Protein AF-A0A3P7QPZ2-F1 (afdb_monomer_lite)

Secondary structure (DSSP, 8-state):
-HHHHHHHHHHHHHHHHHHHHHHHHHHHHHHHHH-HHHHHSHHHHHHHHHHHHHHHHHHHIIIIIHHHHHHHHHHHTT-HHHHHHHHHHHHHHHHHHHHHHHHHHHHHHHHHH-HHHHHHHT-HHHHHHHHHHHHHHHHHHTGGGGSTTS-EEEETTTTEEEEPPTT--

InterPro domains:
  IPR017452 GPCR, rhodopsin-like, 7TM [PS50262] (24-169)
  IPR019430 7TM GPCR, serpentine receptor class x (Srx) [PF10328] (19-160)

Structure (mmCIF, N/CA/C/O backbone):
data_AF-A0A3P7QPZ2-F1
#
_entry.id   AF-A0A3P7QPZ2-F1
#
loop_
_atom_site.group_PDB
_atom_site.id
_atom_site.type_symbol
_atom_site.label_atom_id
_atom_site.label_alt_id
_atom_site.label_comp_id
_atom_site.label_asym_id
_atom_site.label_entity_id
_atom_site.label_seq_id
_atom_site.pdbx_PDB_ins_code
_atom_site.Cartn_x
_atom_site.Cartn_y
_atom_site.Cartn_z
_atom_site.occupancy
_atom_site.B_iso_or_equiv
_atom_site.auth_seq_id
_atom_site.auth_comp_id
_atom_site.auth_asym_id
_atom_site.auth_atom_id
_atom_site.pdbx_PDB_model_num
ATOM 1 N N . MET A 1 1 ? 7.801 3.254 -33.477 1.00 60.81 1 MET A N 1
ATOM 2 C CA . MET A 1 1 ? 7.110 4.545 -33.260 1.00 60.81 1 MET A CA 1
ATOM 3 C C . MET A 1 1 ? 5.835 4.326 -32.462 1.00 60.81 1 MET A C 1
ATOM 5 O O . MET A 1 1 ? 5.681 4.995 -31.457 1.00 60.81 1 MET A O 1
ATOM 9 N N . GLU A 1 2 ? 5.002 3.344 -32.827 1.00 81.06 2 GLU A N 1
ATOM 10 C CA . GLU A 1 2 ? 3.793 2.984 -32.062 1.00 81.06 2 GLU A CA 1
ATOM 11 C C . GLU A 1 2 ? 4.085 2.553 -30.615 1.00 81.06 2 GLU A C 1
ATOM 13 O O . GLU A 1 2 ? 3.459 3.087 -29.707 1.00 81.06 2 GLU A O 1
ATOM 18 N N . GLN A 1 3 ? 5.086 1.689 -30.386 1.00 79.75 3 GLN A N 1
ATOM 19 C CA . GLN A 1 3 ? 5.439 1.220 -29.034 1.00 79.75 3 GLN A CA 1
ATOM 20 C C . GLN A 1 3 ? 5.761 2.374 -28.071 1.00 79.75 3 GLN A C 1
ATOM 22 O O . GLN A 1 3 ? 5.111 2.520 -27.049 1.00 79.75 3 GLN A O 1
ATOM 27 N N . HIS A 1 4 ? 6.657 3.280 -28.470 1.00 82.50 4 HIS A N 1
ATOM 28 C CA . HIS A 1 4 ? 7.036 4.440 -27.657 1.00 82.50 4 HIS A CA 1
ATOM 29 C C . HIS A 1 4 ? 5.849 5.364 -27.325 1.00 82.50 4 HIS A C 1
ATOM 31 O O . HIS A 1 4 ? 5.794 5.971 -26.257 1.00 82.50 4 HIS A O 1
ATOM 37 N N . THR A 1 5 ? 4.880 5.501 -28.235 1.00 86.19 5 THR A N 1
ATOM 38 C CA . THR A 1 5 ? 3.647 6.248 -27.951 1.00 86.19 5 THR A CA 1
ATOM 39 C C . THR A 1 5 ? 2.786 5.523 -26.916 1.00 86.19 5 THR A C 1
ATOM 41 O O . THR A 1 5 ? 2.247 6.176 -26.023 1.00 86.19 5 THR A O 1
ATOM 44 N N . MET A 1 6 ? 2.687 4.195 -26.995 1.00 87.56 6 MET A N 1
ATOM 45 C CA . MET A 1 6 ? 1.978 3.378 -26.007 1.00 87.56 6 MET A CA 1
ATOM 46 C C . MET A 1 6 ? 2.655 3.428 -24.634 1.00 87.56 6 MET A C 1
ATOM 48 O O . MET A 1 6 ? 1.960 3.650 -23.645 1.00 87.56 6 MET A O 1
ATOM 52 N N . ASP A 1 7 ? 3.987 3.350 -24.572 1.00 87.50 7 ASP A N 1
ATOM 53 C CA . ASP A 1 7 ? 4.755 3.432 -23.322 1.00 87.50 7 ASP A CA 1
ATOM 54 C C . ASP A 1 7 ? 4.484 4.758 -22.601 1.00 87.50 7 ASP A C 1
ATOM 56 O O . ASP A 1 7 ? 4.226 4.774 -21.400 1.00 87.50 7 ASP A O 1
ATOM 60 N N . ILE A 1 8 ? 4.445 5.877 -23.338 1.00 88.75 8 ILE A N 1
ATOM 61 C CA . ILE A 1 8 ? 4.113 7.200 -22.784 1.00 88.75 8 ILE A CA 1
ATOM 62 C C . ILE A 1 8 ? 2.676 7.245 -22.256 1.00 88.75 8 ILE A C 1
ATOM 64 O O . ILE A 1 8 ? 2.433 7.820 -21.195 1.00 88.75 8 ILE A O 1
ATOM 68 N N . ILE A 1 9 ? 1.714 6.668 -22.981 1.00 90.75 9 ILE A N 1
ATOM 69 C CA . ILE A 1 9 ? 0.308 6.649 -22.555 1.00 90.75 9 ILE A CA 1
ATOM 70 C C . ILE A 1 9 ? 0.153 5.808 -21.281 1.00 90.75 9 ILE A C 1
ATOM 72 O O . ILE A 1 9 ? -0.461 6.262 -20.312 1.00 90.75 9 ILE A O 1
ATOM 76 N N . VAL A 1 10 ? 0.729 4.606 -21.249 1.00 89.62 10 VAL A N 1
ATOM 77 C CA . VAL A 1 10 ? 0.657 3.704 -20.091 1.00 89.62 10 VAL A CA 1
ATOM 78 C C . VAL A 1 10 ? 1.380 4.318 -18.895 1.00 89.62 10 VAL A C 1
ATOM 80 O O . VAL A 1 10 ? 0.778 4.487 -17.836 1.00 89.62 10 VAL A O 1
ATOM 83 N N . ALA A 1 11 ? 2.626 4.758 -19.067 1.00 89.69 11 ALA A N 1
ATOM 84 C CA . ALA A 1 11 ? 3.388 5.393 -17.998 1.00 89.69 11 ALA A CA 1
ATOM 85 C C . ALA A 1 11 ? 2.700 6.668 -17.490 1.00 89.69 11 ALA A C 1
ATOM 87 O O . ALA A 1 11 ? 2.598 6.867 -16.284 1.00 89.69 11 ALA A O 1
ATOM 88 N N . GLY A 1 12 ? 2.170 7.512 -18.380 1.00 91.75 12 GLY A N 1
ATOM 89 C CA . GLY A 1 12 ? 1.470 8.741 -18.005 1.00 91.75 12 GLY A CA 1
ATOM 90 C C . GLY A 1 12 ? 0.180 8.482 -17.223 1.00 91.75 12 GLY A C 1
ATOM 91 O O . GLY A 1 12 ? -0.075 9.141 -16.212 1.00 91.75 12 GLY A O 1
ATOM 92 N N . THR A 1 13 ? -0.619 7.499 -17.647 1.00 92.81 13 THR A N 1
ATOM 93 C CA . THR A 1 13 ? -1.849 7.116 -16.932 1.00 92.81 13 THR A CA 1
ATOM 94 C C . THR A 1 13 ? -1.539 6.517 -15.562 1.00 92.81 13 THR A C 1
ATOM 96 O O . THR A 1 13 ? -2.143 6.926 -14.568 1.00 92.81 13 THR A O 1
ATOM 99 N N . TRP A 1 14 ? -0.564 5.612 -15.475 1.00 92.38 14 TRP A N 1
ATOM 100 C CA . TRP A 1 14 ? -0.163 4.993 -14.211 1.00 92.38 14 TRP A CA 1
ATOM 101 C C . TRP A 1 14 ? 0.459 6.017 -13.265 1.00 92.38 14 TRP A C 1
ATOM 103 O O . TRP A 1 14 ? 0.099 6.060 -12.093 1.00 92.38 14 TRP A O 1
ATOM 113 N N . PHE A 1 15 ? 1.307 6.913 -13.770 1.00 93.31 15 PHE A N 1
ATOM 114 C CA . PHE A 1 15 ? 1.889 8.005 -12.994 1.00 93.31 15 PHE A CA 1
ATOM 115 C C . PHE A 1 15 ? 0.816 8.908 -12.371 1.00 93.31 15 PHE A C 1
ATOM 117 O O . PHE A 1 15 ? 0.883 9.210 -11.179 1.00 93.31 15 PHE A O 1
ATOM 124 N N . ALA A 1 16 ? -0.209 9.290 -13.140 1.00 94.94 16 ALA A N 1
ATOM 125 C CA . ALA A 1 16 ? -1.310 10.107 -12.634 1.00 94.94 16 ALA A CA 1
ATOM 126 C C . ALA A 1 16 ? -2.092 9.401 -11.511 1.00 94.94 16 ALA A C 1
ATOM 128 O O . ALA A 1 16 ? -2.361 10.007 -10.471 1.00 94.94 16 ALA A O 1
ATOM 129 N N . ILE A 1 17 ? -2.417 8.116 -11.695 1.00 95.00 17 ILE A N 1
ATOM 130 C CA . ILE A 1 17 ? -3.131 7.308 -10.694 1.00 95.00 17 ILE A CA 1
ATOM 131 C C . ILE A 1 17 ? -2.284 7.143 -9.427 1.00 95.00 17 ILE A C 1
ATOM 133 O O . ILE A 1 17 ? -2.793 7.310 -8.320 1.00 95.00 17 ILE A O 1
ATOM 137 N N . LEU A 1 18 ? -0.991 6.854 -9.576 1.00 94.50 18 LEU A N 1
ATOM 138 C CA . LEU A 1 18 ? -0.083 6.629 -8.456 1.00 94.50 18 LEU A CA 1
ATOM 139 C C . LEU A 1 18 ? 0.160 7.905 -7.643 1.00 94.50 18 LEU A C 1
ATOM 141 O O . LEU A 1 18 ? 0.119 7.854 -6.416 1.00 94.50 18 LEU A O 1
ATOM 145 N N . ILE A 1 19 ? 0.341 9.063 -8.287 1.00 95.25 19 ILE A N 1
ATOM 146 C CA . ILE A 1 19 ? 0.443 10.349 -7.576 1.00 95.25 19 ILE A CA 1
ATOM 147 C C . ILE A 1 19 ? -0.831 10.637 -6.794 1.00 95.25 19 ILE A C 1
ATOM 149 O O . ILE A 1 19 ? -0.764 11.016 -5.623 1.00 95.25 19 ILE A O 1
ATOM 153 N N . TYR A 1 20 ? -1.990 10.451 -7.428 1.00 95.88 20 TYR A N 1
ATOM 154 C CA . TYR A 1 20 ? -3.265 10.622 -6.749 1.00 95.88 20 TYR A CA 1
ATOM 155 C C . TYR A 1 20 ? -3.363 9.703 -5.526 1.00 95.88 20 TYR A C 1
ATOM 157 O O . TYR A 1 20 ? -3.700 10.174 -4.439 1.00 95.88 20 TYR A O 1
ATOM 165 N N . ALA A 1 21 ? -3.002 8.425 -5.676 1.00 95.12 21 ALA A N 1
ATOM 166 C CA . ALA A 1 21 ? -3.010 7.452 -4.591 1.00 95.12 21 ALA A CA 1
ATOM 167 C C . ALA A 1 21 ? -2.082 7.867 -3.440 1.00 95.12 21 ALA A C 1
ATOM 169 O O . ALA A 1 21 ? -2.500 7.821 -2.283 1.00 95.12 21 AL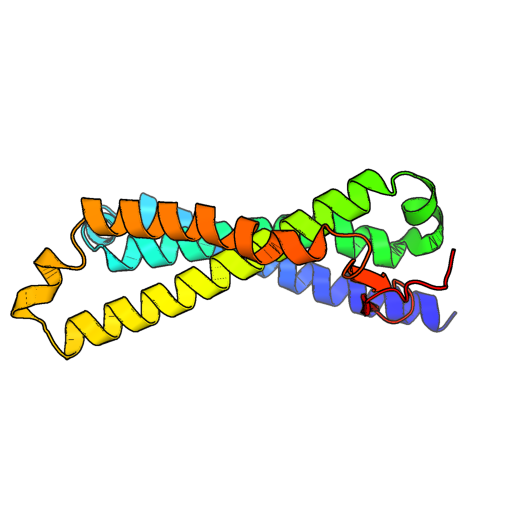A A O 1
ATOM 170 N N . VAL A 1 22 ? -0.860 8.325 -3.727 1.00 96.00 22 VAL A N 1
ATOM 171 C CA . VAL A 1 22 ? 0.082 8.801 -2.701 1.00 96.00 22 VAL A CA 1
ATOM 172 C C . VAL A 1 22 ? -0.490 10.004 -1.956 1.00 96.00 22 VAL A C 1
ATOM 174 O O . VAL A 1 22 ? -0.566 9.988 -0.729 1.00 96.00 22 VAL A O 1
ATOM 177 N N . ILE A 1 23 ? -0.940 11.034 -2.678 1.00 96.62 23 ILE A N 1
ATOM 178 C CA . ILE A 1 23 ? -1.460 12.262 -2.065 1.00 96.62 23 ILE A CA 1
ATOM 179 C C . ILE A 1 23 ? -2.698 11.954 -1.218 1.00 96.62 23 ILE A C 1
ATOM 181 O O . ILE A 1 23 ? -2.762 12.357 -0.057 1.00 96.62 23 ILE A O 1
ATOM 185 N N . ALA A 1 24 ? -3.667 11.217 -1.766 1.00 96.38 24 ALA A N 1
ATOM 186 C CA . ALA A 1 24 ? -4.912 10.896 -1.078 1.00 96.38 24 ALA A CA 1
ATOM 187 C C . ALA A 1 24 ? -4.668 10.083 0.202 1.00 96.38 24 ALA A C 1
ATOM 189 O O . ALA A 1 24 ? -5.230 10.402 1.251 1.00 96.38 24 ALA A O 1
ATOM 190 N N . ASN A 1 25 ? -3.797 9.072 0.145 1.00 96.44 25 ASN A N 1
ATOM 191 C CA . ASN A 1 25 ? -3.513 8.227 1.301 1.00 96.44 25 ASN A CA 1
ATOM 192 C C . ASN A 1 25 ? -2.650 8.933 2.361 1.00 96.44 25 ASN A C 1
ATOM 194 O O . ASN A 1 25 ? -2.873 8.724 3.553 1.00 96.44 25 ASN A O 1
ATOM 198 N N . ILE A 1 26 ? -1.730 9.823 1.971 1.00 95.38 26 ILE A N 1
ATOM 199 C CA . ILE A 1 26 ? -1.003 10.677 2.927 1.00 95.38 26 ILE A CA 1
ATOM 200 C C . ILE A 1 26 ? -1.970 11.635 3.628 1.00 95.38 26 ILE A C 1
ATOM 202 O O . ILE A 1 26 ? -1.927 11.757 4.852 1.00 95.38 26 ILE A O 1
ATOM 206 N N . LEU A 1 27 ? -2.867 12.290 2.885 1.00 95.56 27 LEU A N 1
ATOM 207 C CA . LEU A 1 27 ? -3.880 13.175 3.468 1.00 95.56 27 LEU A CA 1
ATOM 208 C C . LEU A 1 27 ? -4.795 12.422 4.438 1.00 95.56 27 LEU A C 1
ATOM 210 O O . LEU A 1 27 ? -5.101 12.940 5.511 1.00 95.56 27 LEU A O 1
ATOM 214 N N . LEU A 1 28 ? -5.188 11.191 4.100 1.00 94.56 28 LEU A N 1
ATOM 215 C CA . LEU A 1 28 ? -5.983 10.331 4.976 1.00 94.56 28 LEU A CA 1
ATOM 216 C C . LEU A 1 28 ? -5.224 9.966 6.260 1.00 94.56 28 LEU A C 1
ATOM 218 O O . LEU A 1 28 ? -5.783 10.069 7.353 1.00 94.56 28 LEU A O 1
ATOM 222 N N . ALA A 1 29 ? -3.946 9.601 6.149 1.00 92.69 29 ALA A N 1
ATOM 223 C CA . ALA A 1 29 ? -3.103 9.321 7.307 1.00 92.69 29 ALA A CA 1
ATOM 224 C C . ALA A 1 29 ? -2.952 10.558 8.212 1.00 92.69 29 ALA A C 1
ATOM 226 O O . ALA A 1 29 ? -3.112 10.454 9.430 1.00 92.69 29 ALA A O 1
ATOM 227 N N . ILE A 1 30 ? -2.722 11.740 7.626 1.00 93.19 30 ILE A N 1
ATOM 228 C CA . ILE A 1 30 ? -2.656 13.014 8.358 1.00 93.19 30 ILE A CA 1
ATOM 229 C C . ILE A 1 30 ? -3.980 13.282 9.074 1.00 93.19 30 ILE A C 1
ATOM 231 O O . ILE A 1 30 ? -3.973 13.547 10.272 1.00 93.19 30 ILE A O 1
ATOM 235 N N . LEU A 1 31 ? -5.117 13.150 8.385 1.00 93.19 31 LEU A N 1
ATOM 236 C CA . LEU A 1 31 ? -6.446 13.373 8.958 1.00 93.19 31 LEU A CA 1
ATOM 237 C C . LEU A 1 31 ? -6.685 12.519 10.214 1.00 93.19 31 LEU A C 1
ATOM 239 O O . LEU A 1 31 ? -7.149 13.036 11.234 1.00 93.19 31 LEU A O 1
ATOM 243 N N . ILE A 1 32 ? -6.331 11.233 10.154 1.00 92.56 32 ILE A N 1
ATOM 244 C CA . ILE A 1 32 ? -6.489 10.287 11.269 1.00 92.56 32 ILE A CA 1
ATOM 245 C C . ILE A 1 32 ? -5.574 10.659 12.443 1.00 92.56 32 ILE A C 1
ATOM 247 O O . ILE A 1 32 ? -5.975 10.565 13.602 1.00 92.56 32 ILE A O 1
ATOM 251 N N . VAL A 1 33 ? -4.345 11.101 12.176 1.00 89.62 33 VAL A N 1
ATOM 252 C CA . VAL A 1 33 ? -3.399 11.497 13.232 1.00 89.62 33 VAL A CA 1
ATOM 253 C C . VAL A 1 33 ? -3.767 12.852 13.849 1.00 89.62 33 VAL A C 1
ATOM 255 O O . VAL A 1 33 ? -3.561 13.053 15.050 1.00 89.62 33 VAL A O 1
ATOM 258 N N . SER A 1 34 ? -4.332 13.769 13.063 1.00 91.25 34 SER A N 1
ATOM 259 C CA . SER A 1 34 ? -4.692 15.119 13.500 1.00 91.25 34 SER A CA 1
ATOM 260 C C . SER A 1 34 ? -5.955 15.166 14.363 1.00 91.25 34 SER A C 1
ATOM 262 O O . SER A 1 34 ? -6.019 15.982 15.282 1.00 91.25 34 SER A O 1
ATOM 264 N N . SER A 1 35 ? -6.953 14.310 14.119 1.00 92.06 35 SER A N 1
ATOM 265 C CA . SER A 1 35 ? -8.214 14.339 14.874 1.00 92.06 35 SER A CA 1
ATOM 266 C C . SER A 1 35 ? -8.188 13.415 16.093 1.00 92.06 35 SER A C 1
ATOM 268 O O . SER A 1 35 ? -8.161 12.188 15.976 1.00 92.06 35 SER A O 1
ATOM 270 N N . THR A 1 36 ? -8.270 13.992 17.294 1.00 86.50 36 THR A N 1
ATOM 271 C CA . THR A 1 36 ? -8.313 13.237 18.557 1.00 86.50 36 THR A CA 1
ATOM 272 C C . THR A 1 36 ? -9.486 12.265 18.620 1.00 86.50 36 THR A C 1
ATOM 274 O O . THR A 1 36 ? -9.295 11.147 19.095 1.00 86.50 36 THR A O 1
ATOM 277 N N . GLU A 1 37 ? -10.652 12.652 18.098 1.00 86.44 37 GLU A N 1
ATOM 278 C CA . GLU A 1 37 ? -11.856 11.818 18.043 1.00 86.44 37 GLU A CA 1
ATOM 279 C C . GLU A 1 37 ? -11.626 10.568 17.194 1.00 86.44 37 GLU A C 1
ATOM 281 O O . GLU A 1 37 ? -11.882 9.452 17.650 1.00 86.44 37 GLU A O 1
ATOM 286 N N . THR A 1 38 ? -11.041 10.721 16.002 1.00 85.56 38 THR A N 1
ATOM 287 C CA . THR A 1 38 ? -10.768 9.577 15.116 1.00 85.56 38 THR A CA 1
ATOM 288 C C . THR A 1 38 ? -9.779 8.590 15.734 1.00 85.56 38 THR A C 1
ATOM 290 O O . THR A 1 38 ? -10.001 7.382 15.671 1.00 85.56 38 THR A O 1
ATOM 293 N N . ARG A 1 39 ? -8.758 9.071 16.455 1.00 84.44 39 ARG A N 1
ATOM 294 C CA . ARG A 1 39 ? -7.778 8.212 17.147 1.00 84.44 39 ARG A CA 1
ATOM 295 C C . ARG A 1 39 ? -8.366 7.400 18.297 1.00 84.44 39 ARG A C 1
ATOM 297 O O . ARG A 1 39 ? -7.720 6.461 18.768 1.00 84.44 39 ARG A O 1
ATOM 304 N N . THR A 1 40 ? -9.540 7.761 18.815 1.00 83.06 40 THR A N 1
ATOM 305 C CA . THR A 1 40 ? -10.169 6.974 19.887 1.00 83.06 40 THR A CA 1
ATOM 306 C C . THR A 1 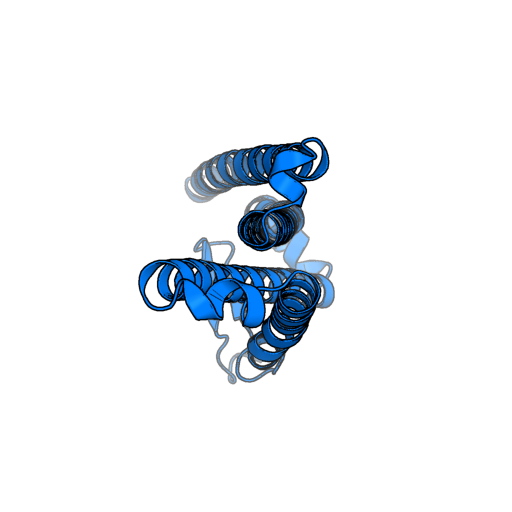40 ? -10.758 5.663 19.378 1.00 83.06 40 THR A C 1
ATOM 308 O O . THR A 1 40 ? -10.799 4.691 20.134 1.00 83.06 40 THR A O 1
ATOM 311 N N . LEU A 1 41 ? -11.143 5.612 18.102 1.00 86.62 41 LEU A N 1
ATOM 312 C CA . LEU A 1 41 ? -11.809 4.476 17.480 1.00 86.62 41 LEU A CA 1
ATOM 313 C C . LEU A 1 41 ? -10.787 3.563 16.794 1.00 86.62 41 LEU A C 1
ATOM 315 O O . LEU A 1 41 ? -10.047 3.973 15.901 1.00 86.62 41 LEU A O 1
ATOM 319 N N . THR A 1 42 ? -10.781 2.290 17.181 1.00 86.75 42 THR A N 1
ATOM 320 C CA . THR A 1 42 ? -9.863 1.263 16.660 1.00 86.75 42 THR A CA 1
ATOM 321 C C . THR A 1 42 ? -10.002 1.033 15.158 1.00 86.75 42 THR A C 1
ATOM 323 O O . THR A 1 42 ? -9.007 0.792 14.481 1.00 86.75 42 THR A O 1
ATOM 326 N N . SER A 1 43 ? -11.200 1.221 14.602 1.00 90.88 43 SER A N 1
ATOM 327 C CA . SER A 1 43 ? -11.440 1.109 13.162 1.00 90.88 43 SER A CA 1
ATOM 328 C C . SER A 1 43 ? -10.604 2.086 12.329 1.00 90.88 43 SER A C 1
ATOM 330 O O . SER A 1 43 ? -10.142 1.715 11.255 1.00 90.88 43 SER A O 1
ATOM 332 N N . TYR A 1 44 ? -10.377 3.316 12.811 1.00 92.25 44 TYR A N 1
ATOM 333 C CA . TYR A 1 44 ? -9.580 4.303 12.070 1.00 92.25 44 TYR A CA 1
ATOM 334 C C . TYR A 1 44 ? -8.085 3.992 12.109 1.00 92.25 44 TYR A C 1
ATOM 336 O O . TYR A 1 44 ? -7.383 4.330 11.164 1.00 92.25 44 TYR A O 1
ATOM 344 N N . TRP A 1 45 ? -7.596 3.284 13.131 1.00 92.06 45 TRP A N 1
ATOM 345 C CA . TRP A 1 45 ? -6.217 2.789 13.135 1.00 92.06 45 TRP A CA 1
ATOM 346 C C . TRP A 1 45 ? -5.981 1.759 12.030 1.00 92.06 45 TRP A C 1
ATOM 348 O O . TRP A 1 45 ? -4.932 1.786 11.392 1.00 92.06 45 TRP A O 1
ATOM 358 N N . ILE A 1 46 ? -6.969 0.900 11.754 1.00 94.25 46 ILE A N 1
ATOM 359 C CA . ILE A 1 46 ? -6.894 -0.061 10.645 1.00 94.25 46 ILE A CA 1
ATOM 360 C C . ILE A 1 46 ? -6.890 0.679 9.302 1.00 94.25 46 ILE A C 1
ATOM 362 O O . ILE A 1 46 ? -6.048 0.397 8.455 1.00 94.25 46 ILE A O 1
ATOM 366 N N . VAL A 1 47 ? -7.768 1.675 9.135 1.00 94.81 47 VAL A N 1
ATOM 367 C CA . VAL A 1 47 ? -7.816 2.512 7.920 1.00 94.81 47 VAL A CA 1
ATOM 368 C C . VAL A 1 47 ? -6.509 3.283 7.712 1.00 94.81 47 VAL A C 1
ATOM 370 O O . VAL A 1 47 ? -6.000 3.322 6.598 1.00 94.81 47 VAL A O 1
ATOM 373 N N . GLY A 1 48 ? -5.932 3.859 8.769 1.00 93.88 48 GLY A N 1
ATOM 374 C CA . GLY A 1 48 ? -4.661 4.582 8.681 1.00 93.88 48 GLY A CA 1
ATOM 375 C C . GLY A 1 48 ? -3.484 3.667 8.338 1.00 93.88 48 GLY A C 1
ATOM 376 O O . GLY A 1 48 ? -2.572 4.055 7.610 1.00 93.88 48 GLY A O 1
ATOM 377 N N . SER A 1 49 ? -3.516 2.426 8.823 1.00 94.44 49 SER A N 1
ATOM 378 C CA . SER A 1 49 ? -2.515 1.425 8.463 1.00 94.44 49 SER A CA 1
ATOM 379 C C . SER A 1 49 ? -2.647 0.961 7.014 1.00 94.44 49 SER A C 1
ATOM 381 O O . SER A 1 49 ? -1.645 0.852 6.314 1.00 94.44 49 SER A O 1
ATOM 383 N N . PHE A 1 50 ? -3.883 0.767 6.547 1.00 95.44 50 PHE A N 1
ATOM 384 C CA . PHE A 1 50 ? -4.188 0.489 5.146 1.00 95.44 50 PHE A CA 1
ATOM 385 C C . PHE A 1 50 ? -3.701 1.616 4.228 1.00 95.44 50 PHE A C 1
ATOM 387 O O . PHE A 1 50 ? -3.019 1.356 3.245 1.00 95.44 50 PHE A O 1
ATOM 394 N N . SER A 1 51 ? -3.958 2.880 4.577 1.00 95.81 51 SER A N 1
ATOM 395 C CA . SER A 1 51 ? -3.472 4.002 3.768 1.00 95.81 51 SER A CA 1
ATOM 396 C C . SER A 1 51 ? -1.945 4.054 3.709 1.00 95.81 51 SER A C 1
ATOM 398 O O . SER A 1 51 ? -1.380 4.384 2.672 1.00 95.81 51 SER A O 1
ATOM 400 N N . LEU A 1 52 ? -1.253 3.692 4.795 1.00 94.12 52 LEU A N 1
ATOM 401 C CA . LEU A 1 52 ? 0.209 3.648 4.806 1.00 94.12 52 LEU A CA 1
ATOM 402 C C . LEU A 1 52 ? 0.764 2.528 3.908 1.00 94.12 52 LEU A C 1
ATOM 404 O O . LEU A 1 52 ? 1.753 2.758 3.210 1.00 94.12 52 LEU A O 1
ATOM 408 N N . SER A 1 53 ? 0.132 1.347 3.883 1.00 94.75 53 SER A N 1
ATOM 409 C CA . SER A 1 53 ? 0.543 0.261 2.983 1.00 94.75 53 SER A CA 1
ATOM 410 C C . SER A 1 53 ? 0.297 0.604 1.511 1.00 94.75 53 SER A C 1
ATOM 412 O O . SER A 1 53 ? 1.161 0.330 0.679 1.00 94.75 53 SER A O 1
ATOM 414 N N . GLU A 1 54 ? -0.799 1.303 1.198 1.00 95.25 54 GLU A N 1
ATOM 415 C CA . GLU A 1 54 ? -1.067 1.825 -0.150 1.00 95.25 54 GLU A CA 1
ATOM 416 C C . GLU A 1 54 ? -0.034 2.873 -0.591 1.00 95.25 54 GLU A C 1
ATOM 418 O O . GLU A 1 54 ? 0.413 2.845 -1.736 1.00 95.25 54 GLU A O 1
ATOM 423 N N . VAL A 1 55 ? 0.407 3.768 0.306 1.00 95.50 55 VAL A N 1
ATOM 424 C CA . VAL A 1 55 ? 1.509 4.706 0.008 1.00 95.50 55 VAL A CA 1
ATOM 425 C C . VAL A 1 55 ? 2.795 3.940 -0.285 1.00 95.50 55 VAL A C 1
ATOM 427 O O . VAL A 1 55 ? 3.466 4.251 -1.264 1.00 95.50 55 VAL A O 1
ATOM 430 N N . GLY A 1 56 ? 3.132 2.935 0.528 1.00 92.81 56 GLY A N 1
ATOM 431 C CA . GLY A 1 56 ? 4.314 2.097 0.311 1.00 92.81 56 GLY A CA 1
ATOM 432 C C . GLY A 1 56 ? 4.302 1.432 -1.067 1.00 92.81 56 GLY A C 1
ATOM 433 O O . GLY A 1 56 ? 5.265 1.563 -1.820 1.00 92.81 56 GLY A O 1
ATOM 434 N N . MET A 1 57 ? 3.181 0.807 -1.429 1.00 93.19 57 MET A N 1
ATOM 435 C CA . MET A 1 57 ? 2.974 0.183 -2.739 1.00 93.19 57 MET A CA 1
ATOM 436 C C . MET A 1 57 ? 3.042 1.195 -3.894 1.00 93.19 57 MET A C 1
ATOM 438 O O . MET A 1 57 ? 3.664 0.933 -4.923 1.00 93.19 57 MET A O 1
ATOM 442 N N . ALA A 1 58 ? 2.414 2.362 -3.745 1.00 93.69 58 ALA A N 1
ATOM 443 C CA . ALA A 1 58 ? 2.412 3.374 -4.795 1.00 93.69 58 ALA A CA 1
ATOM 444 C C . ALA A 1 58 ? 3.802 3.997 -4.996 1.00 93.69 58 ALA A C 1
ATOM 446 O O . ALA A 1 58 ? 4.198 4.267 -6.128 1.00 93.69 58 ALA A O 1
ATOM 447 N N . MET A 1 59 ? 4.571 4.176 -3.918 1.00 92.06 59 MET A N 1
ATOM 448 C CA . MET A 1 59 ? 5.946 4.674 -3.982 1.00 92.06 59 MET A CA 1
ATOM 449 C C . MET A 1 59 ? 6.888 3.676 -4.658 1.00 92.06 59 MET A C 1
ATOM 451 O O . MET A 1 59 ? 7.671 4.088 -5.513 1.00 92.06 59 MET A O 1
ATOM 455 N N . THR A 1 60 ? 6.801 2.378 -4.342 1.00 89.50 60 THR A N 1
ATOM 456 C CA . THR A 1 60 ? 7.615 1.366 -5.039 1.00 89.50 60 THR A CA 1
ATOM 457 C C . THR A 1 60 ? 7.269 1.312 -6.527 1.00 89.50 60 THR A C 1
ATOM 459 O O . THR A 1 60 ? 8.173 1.290 -7.359 1.00 89.50 60 THR A O 1
ATOM 462 N N . ALA A 1 61 ? 5.986 1.412 -6.889 1.00 88.69 61 ALA A N 1
ATOM 463 C CA . ALA A 1 61 ? 5.563 1.482 -8.287 1.00 88.69 61 ALA A CA 1
ATOM 464 C C . ALA A 1 61 ? 6.050 2.758 -9.006 1.00 88.69 61 ALA A C 1
ATOM 466 O O . ALA A 1 61 ? 6.525 2.683 -10.138 1.00 88.69 61 ALA A O 1
ATOM 467 N N . LEU A 1 62 ? 5.996 3.929 -8.362 1.00 90.25 62 LEU A N 1
ATOM 468 C CA . LEU A 1 62 ? 6.498 5.182 -8.945 1.00 90.25 62 LEU A CA 1
ATOM 469 C C . LEU A 1 62 ? 8.007 5.151 -9.188 1.00 90.25 62 LEU A C 1
ATOM 471 O O . LEU A 1 62 ? 8.469 5.640 -10.216 1.00 90.25 62 LEU A O 1
ATOM 475 N N . CYS A 1 63 ? 8.769 4.601 -8.244 1.00 86.44 63 CYS A N 1
ATOM 476 C CA . CYS A 1 63 ? 10.226 4.569 -8.318 1.00 86.44 63 CYS A CA 1
ATOM 477 C C . CYS A 1 63 ? 10.763 3.483 -9.253 1.00 86.44 63 CYS A C 1
ATOM 479 O O . CYS A 1 63 ? 11.874 3.633 -9.752 1.00 86.44 63 CYS A O 1
ATOM 481 N N . HIS A 1 64 ? 10.010 2.403 -9.473 1.00 83.81 64 HIS A N 1
ATOM 482 C CA . HIS A 1 64 ? 10.499 1.236 -10.207 1.00 83.81 64 HIS A CA 1
ATOM 483 C C . HIS A 1 64 ? 9.737 0.982 -11.507 1.00 83.81 64 HIS A C 1
ATOM 485 O O . HIS A 1 64 ? 10.330 1.005 -12.579 1.00 83.81 64 HIS A O 1
ATOM 491 N N . VAL A 1 65 ? 8.414 0.842 -11.442 1.00 82.81 65 VAL A N 1
ATOM 492 C CA . VAL A 1 65 ? 7.584 0.435 -12.586 1.00 82.81 65 VAL A CA 1
ATOM 493 C C . VAL A 1 65 ? 7.549 1.508 -13.679 1.00 82.81 65 VAL A C 1
ATOM 495 O O . VAL A 1 65 ? 7.687 1.188 -14.858 1.00 82.81 65 VAL A O 1
ATOM 498 N N . ILE A 1 66 ? 7.410 2.789 -13.314 1.00 85.06 66 ILE A N 1
ATOM 499 C CA . ILE A 1 66 ? 7.366 3.885 -14.300 1.00 85.06 66 ILE A CA 1
ATOM 500 C C . ILE A 1 66 ? 8.710 4.044 -15.038 1.00 85.06 66 ILE A C 1
ATOM 502 O O . ILE A 1 66 ? 8.698 4.063 -16.273 1.00 85.06 66 ILE A O 1
ATOM 506 N N . PRO A 1 67 ? 9.873 4.115 -14.353 1.00 83.50 67 PRO A N 1
ATOM 507 C CA . PRO A 1 67 ? 11.165 4.126 -15.039 1.00 83.50 67 PRO A CA 1
ATOM 508 C C . PRO A 1 67 ? 11.420 2.864 -15.863 1.00 83.50 67 PRO A C 1
ATOM 510 O O . PRO A 1 67 ? 11.975 2.968 -16.954 1.00 83.50 67 PRO A O 1
ATOM 513 N N . PHE A 1 68 ? 10.985 1.697 -15.383 1.00 81.62 68 PHE A N 1
ATOM 514 C CA . PHE A 1 68 ? 11.165 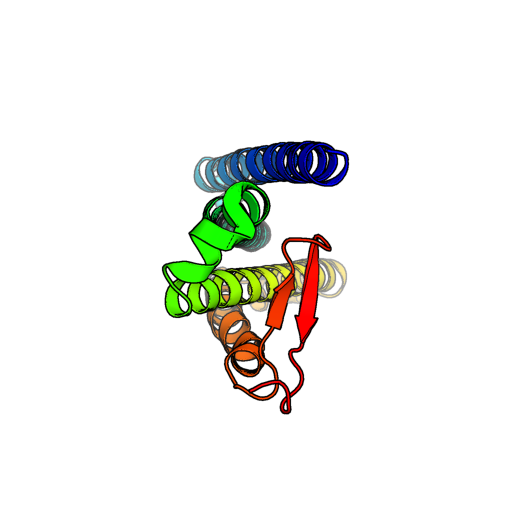0.427 -16.083 1.00 81.62 68 PHE A CA 1
ATOM 515 C C . PHE A 1 68 ? 10.422 0.386 -17.428 1.00 81.62 68 PHE A C 1
ATOM 517 O O . PHE A 1 68 ? 10.977 -0.087 -18.418 1.00 81.62 68 PHE A O 1
ATOM 524 N N . ILE A 1 69 ? 9.208 0.947 -17.494 1.00 82.69 69 ILE A N 1
ATOM 525 C CA . ILE A 1 69 ? 8.442 1.078 -18.744 1.00 82.69 69 ILE A CA 1
ATOM 526 C C . ILE A 1 69 ? 9.088 2.097 -19.692 1.00 82.69 69 ILE A C 1
ATOM 528 O O . ILE A 1 69 ? 9.177 1.855 -20.885 1.00 82.69 69 ILE A O 1
ATOM 532 N N . LEU A 1 70 ? 9.559 3.240 -19.186 1.00 83.44 70 LEU A N 1
ATOM 533 C CA . LEU A 1 70 ? 10.072 4.316 -20.046 1.00 83.44 70 LEU A CA 1
ATOM 534 C C . LEU A 1 70 ? 11.503 4.087 -20.554 1.00 83.44 70 LEU A C 1
ATOM 536 O O . LEU A 1 70 ? 11.884 4.650 -21.580 1.00 83.44 70 LEU A O 1
ATOM 540 N N . LEU A 1 71 ? 12.318 3.321 -19.823 1.00 80.75 71 LEU A N 1
ATOM 541 C CA . LEU A 1 71 ? 13.759 3.198 -20.072 1.00 80.75 71 LEU A CA 1
ATOM 542 C C . LEU A 1 71 ? 14.200 1.797 -20.518 1.00 80.75 71 LEU A C 1
ATOM 544 O O . LEU A 1 71 ? 15.391 1.633 -20.792 1.00 80.75 71 LEU A O 1
ATOM 548 N N . HIS A 1 72 ? 13.279 0.823 -20.593 1.00 76.69 72 HIS A N 1
ATOM 549 C CA . HIS A 1 72 ? 13.470 -0.569 -21.036 1.00 76.69 72 HIS A CA 1
ATOM 550 C C . HIS A 1 72 ? 14.902 -1.116 -20.807 1.00 76.69 72 HIS A C 1
ATOM 552 O O . HIS A 1 72 ? 15.254 -1.554 -19.711 1.00 76.69 72 HIS A O 1
ATOM 558 N N . GLU A 1 73 ? 15.756 -1.055 -21.838 1.00 66.19 73 GLU A N 1
ATOM 559 C CA . GLU A 1 73 ? 17.103 -1.644 -21.869 1.00 66.19 73 GLU A CA 1
ATOM 560 C C . GLU A 1 73 ? 18.127 -0.956 -20.953 1.00 66.19 73 GLU A C 1
ATOM 562 O O . GLU A 1 73 ? 19.068 -1.595 -20.482 1.00 66.19 73 GLU A O 1
ATOM 567 N N . SER A 1 74 ? 17.970 0.342 -20.681 1.00 61.97 74 SER A N 1
ATOM 568 C CA . SER A 1 74 ? 18.918 1.094 -19.844 1.00 61.97 74 SER A CA 1
ATOM 569 C C . SER A 1 74 ? 18.724 0.811 -18.355 1.00 61.97 74 SER A C 1
ATOM 571 O O . SER A 1 74 ? 19.686 0.871 -17.592 1.00 61.97 74 SER A O 1
ATOM 573 N N . PHE A 1 75 ? 17.497 0.477 -17.947 1.00 61.16 75 PHE A N 1
ATOM 574 C CA . PHE A 1 75 ? 17.174 0.126 -16.565 1.00 61.16 75 PHE A CA 1
ATOM 575 C C . PHE A 1 75 ? 17.479 -1.355 -16.282 1.00 61.16 75 PHE A C 1
ATOM 577 O O . PHE A 1 75 ? 18.139 -1.666 -15.293 1.00 61.16 75 PHE A O 1
ATOM 584 N N . SER A 1 76 ? 17.134 -2.249 -17.220 1.00 57.31 76 SER A N 1
ATOM 585 C CA . SER A 1 76 ? 17.374 -3.701 -17.121 1.00 57.31 76 SER A CA 1
ATOM 586 C C . SER A 1 76 ? 18.856 -4.084 -16.987 1.00 57.31 76 SER A C 1
ATOM 588 O O . SER A 1 76 ? 19.193 -5.058 -16.315 1.00 57.31 76 SER A O 1
ATOM 590 N N . LYS A 1 77 ? 19.769 -3.320 -17.602 1.00 51.94 77 LYS A N 1
ATOM 591 C CA . LYS A 1 77 ? 21.205 -3.637 -17.593 1.00 51.94 77 LYS A CA 1
ATOM 592 C C . LYS A 1 77 ? 21.907 -3.269 -16.284 1.00 51.94 77 LYS A C 1
ATOM 594 O O . LYS A 1 77 ? 23.023 -3.734 -16.058 1.00 51.94 77 LYS A O 1
ATOM 599 N N . ASN A 1 78 ? 21.297 -2.408 -15.465 1.00 50.81 78 ASN A N 1
ATOM 600 C CA . ASN A 1 78 ? 22.010 -1.749 -14.380 1.00 50.81 78 ASN A CA 1
ATOM 601 C C . ASN A 1 78 ? 21.871 -2.472 -13.031 1.00 50.81 78 ASN A C 1
ATOM 603 O O . ASN A 1 78 ? 22.883 -2.567 -12.350 1.00 50.81 78 ASN A O 1
ATOM 607 N N . GLU A 1 79 ? 20.713 -3.029 -12.638 1.00 55.59 79 GLU A N 1
ATOM 608 C CA . GLU A 1 79 ? 20.563 -3.619 -11.288 1.00 55.59 79 GLU A CA 1
ATOM 609 C C . GLU A 1 79 ? 19.484 -4.723 -11.162 1.00 55.59 79 GLU A C 1
ATOM 611 O O . GLU A 1 79 ? 18.389 -4.491 -10.651 1.00 55.59 79 GLU A O 1
ATOM 616 N N . SER A 1 80 ? 19.820 -5.974 -11.506 1.00 62.31 80 SER A N 1
ATOM 617 C CA . SER A 1 80 ? 18.924 -7.136 -11.308 1.00 62.31 80 SER A CA 1
ATOM 618 C C . SER A 1 80 ? 18.513 -7.368 -9.844 1.00 62.31 80 SER A C 1
ATOM 620 O O . SER A 1 80 ? 17.424 -7.865 -9.562 1.00 62.31 80 SER A O 1
ATOM 622 N N . THR A 1 81 ? 19.362 -6.982 -8.888 1.00 65.00 81 THR A N 1
ATOM 623 C CA . THR A 1 81 ? 19.080 -7.066 -7.447 1.00 65.00 81 THR A CA 1
ATOM 624 C C . THR A 1 81 ? 18.116 -5.984 -6.965 1.00 65.00 81 THR A C 1
ATOM 626 O O . THR A 1 81 ? 17.321 -6.238 -6.061 1.00 65.00 81 THR A O 1
ATOM 629 N N . SER A 1 82 ? 18.160 -4.791 -7.560 1.00 65.25 82 SER A N 1
ATOM 630 C CA . SER A 1 82 ? 17.263 -3.677 -7.233 1.00 65.25 82 SER A CA 1
ATOM 631 C C . SER A 1 82 ? 15.866 -3.917 -7.792 1.00 65.25 82 SER A C 1
ATOM 633 O O . SER A 1 82 ? 14.883 -3.736 -7.074 1.00 65.25 82 SER A O 1
ATOM 635 N N . ASP A 1 83 ? 15.785 -4.460 -9.012 1.00 70.69 83 ASP A N 1
ATOM 636 C CA . ASP A 1 83 ? 14.528 -4.899 -9.622 1.00 70.69 83 ASP A CA 1
ATOM 637 C C . ASP A 1 83 ? 13.820 -5.946 -8.759 1.00 70.69 83 ASP A C 1
ATOM 639 O O . ASP A 1 83 ? 12.633 -5.827 -8.449 1.00 70.69 83 ASP A O 1
ATOM 643 N N . PHE A 1 84 ? 14.581 -6.930 -8.281 1.00 70.88 84 PHE A N 1
ATOM 644 C CA . PHE A 1 84 ? 14.084 -7.963 -7.384 1.00 70.88 84 PHE A CA 1
ATOM 645 C C . PHE A 1 84 ? 13.593 -7.402 -6.039 1.00 70.88 84 PHE A C 1
ATOM 647 O O . PHE A 1 84 ? 12.502 -7.746 -5.578 1.00 70.88 84 PHE A O 1
ATOM 654 N N . LEU A 1 85 ? 14.367 -6.513 -5.407 1.00 75.44 85 LEU A N 1
ATOM 655 C CA . LEU A 1 85 ? 14.005 -5.913 -4.118 1.00 75.44 85 LEU A CA 1
ATOM 656 C C . LEU A 1 85 ? 12.774 -5.007 -4.222 1.00 75.44 85 LEU A C 1
ATOM 658 O O . LEU A 1 85 ? 11.900 -5.063 -3.354 1.00 75.44 85 LEU A O 1
ATOM 662 N N . MET A 1 86 ? 12.683 -4.191 -5.272 1.00 78.75 86 MET A N 1
ATOM 663 C CA . MET A 1 86 ? 11.559 -3.277 -5.484 1.00 78.75 86 MET A CA 1
ATOM 664 C C . MET A 1 86 ? 10.266 -4.031 -5.787 1.00 78.75 86 MET A C 1
ATOM 666 O O . MET A 1 86 ? 9.223 -3.707 -5.209 1.00 78.75 86 MET A O 1
ATOM 670 N N . LEU A 1 87 ? 10.331 -5.081 -6.608 1.00 80.44 87 LEU A N 1
ATOM 671 C CA . LEU A 1 87 ? 9.167 -5.903 -6.923 1.00 80.44 87 LEU A CA 1
ATOM 672 C C . LEU A 1 87 ? 8.722 -6.749 -5.720 1.00 80.44 87 LEU A C 1
ATOM 674 O O . LEU A 1 87 ? 7.531 -6.809 -5.411 1.00 80.44 87 LEU A O 1
ATOM 678 N N . SER A 1 88 ? 9.662 -7.323 -4.963 1.00 81.50 88 SER A N 1
ATOM 679 C CA . SER A 1 88 ? 9.345 -7.984 -3.691 1.00 81.50 88 SER A CA 1
ATOM 680 C C . SER A 1 88 ? 8.701 -7.015 -2.696 1.00 81.50 88 SER A C 1
ATOM 682 O O . SER A 1 88 ? 7.759 -7.381 -1.987 1.00 81.50 88 SER A O 1
ATOM 684 N N . GLY A 1 89 ? 9.192 -5.775 -2.627 1.00 84.75 89 GLY A N 1
ATOM 685 C CA . GLY A 1 89 ? 8.611 -4.720 -1.802 1.00 84.75 89 GLY A CA 1
ATOM 686 C C . GLY A 1 89 ? 7.173 -4.407 -2.212 1.00 84.75 89 GLY A C 1
ATOM 687 O O . GLY A 1 89 ? 6.286 -4.384 -1.361 1.00 84.75 89 GLY A O 1
ATOM 688 N N . TYR A 1 90 ? 6.922 -4.247 -3.514 1.00 88.44 90 TYR A N 1
ATOM 689 C CA . TYR A 1 90 ? 5.580 -4.054 -4.066 1.00 88.44 90 TYR A CA 1
ATOM 690 C C . TYR A 1 90 ? 4.624 -5.190 -3.667 1.00 88.44 90 TYR A C 1
ATOM 692 O O . TYR A 1 90 ? 3.560 -4.923 -3.106 1.00 88.44 90 TYR A O 1
ATOM 700 N N . HIS A 1 91 ? 5.022 -6.452 -3.857 1.00 87.69 91 HIS A N 1
ATOM 701 C CA . HIS A 1 91 ? 4.207 -7.608 -3.468 1.00 87.69 91 HIS A CA 1
ATOM 702 C C . HIS A 1 91 ? 3.959 -7.685 -1.959 1.00 87.69 91 HIS A C 1
ATOM 704 O O . HIS A 1 91 ? 2.850 -8.024 -1.540 1.00 87.69 91 HIS A O 1
ATOM 710 N N . SER A 1 92 ? 4.955 -7.322 -1.149 1.00 89.94 92 SER A N 1
ATOM 711 C CA . SER A 1 92 ? 4.829 -7.301 0.310 1.00 89.94 92 SER A CA 1
ATOM 712 C C . SER A 1 92 ? 3.798 -6.267 0.758 1.00 89.94 92 SER A C 1
ATOM 714 O O . SER A 1 92 ? 2.902 -6.591 1.537 1.00 89.94 92 SER A O 1
ATOM 716 N N . PHE A 1 93 ? 3.873 -5.034 0.242 1.00 92.38 93 PHE A N 1
ATOM 717 C CA . PHE A 1 93 ? 2.894 -3.990 0.559 1.00 92.38 93 PHE A CA 1
ATOM 718 C C . PHE A 1 9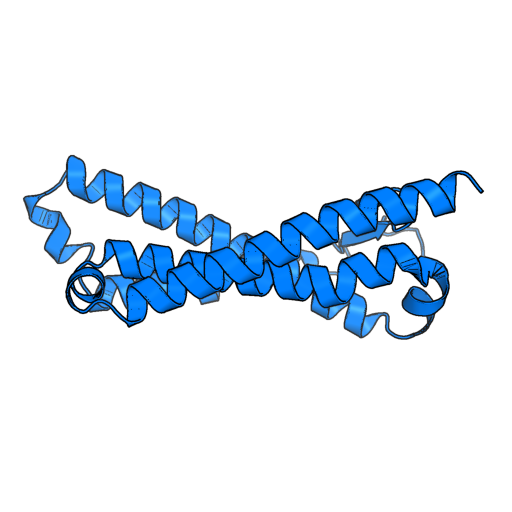3 ? 1.494 -4.339 0.058 1.00 92.38 93 PHE A C 1
ATOM 720 O O . PHE A 1 93 ? 0.527 -4.143 0.792 1.00 92.38 93 PHE A O 1
ATOM 727 N N . TRP A 1 94 ? 1.385 -4.932 -1.131 1.00 91.56 94 TRP A N 1
ATOM 728 C CA . TRP A 1 94 ? 0.116 -5.426 -1.656 1.00 91.56 94 TRP A CA 1
ATOM 729 C C . TRP A 1 94 ? -0.511 -6.493 -0.742 1.00 91.56 94 TRP A C 1
ATOM 731 O O . TRP A 1 94 ? -1.690 -6.401 -0.391 1.00 91.56 94 TRP A O 1
ATOM 741 N N . ALA A 1 95 ? 0.278 -7.466 -0.273 1.00 91.75 95 ALA A N 1
ATOM 742 C CA . ALA A 1 95 ? -0.191 -8.497 0.652 1.00 91.75 95 ALA A CA 1
ATOM 743 C C . ALA A 1 95 ? -0.628 -7.907 2.007 1.00 91.75 95 ALA A C 1
ATOM 745 O O . ALA A 1 95 ? -1.654 -8.312 2.559 1.00 91.75 95 ALA A O 1
ATOM 746 N N . ILE A 1 96 ? 0.105 -6.916 2.526 1.00 93.94 96 ILE A N 1
ATOM 747 C CA . ILE A 1 96 ? -0.275 -6.176 3.738 1.00 93.94 96 ILE A CA 1
ATOM 748 C C . ILE A 1 96 ? -1.618 -5.456 3.529 1.00 93.94 96 ILE A C 1
ATOM 750 O O . ILE A 1 96 ? -2.514 -5.584 4.367 1.00 93.94 96 ILE A O 1
ATOM 754 N N . SER A 1 97 ? -1.794 -4.749 2.407 1.00 94.06 97 SER A N 1
ATOM 755 C CA . SER A 1 97 ? -3.046 -4.059 2.065 1.00 94.06 97 SER A CA 1
ATOM 756 C C . SER A 1 97 ? -4.238 -5.019 2.004 1.00 94.06 97 SER A C 1
ATOM 758 O O . SER A 1 97 ? -5.302 -4.715 2.550 1.00 94.06 97 SER A O 1
ATOM 760 N N . LEU A 1 98 ? -4.067 -6.213 1.427 1.00 94.19 98 LEU A N 1
ATOM 761 C CA . LEU A 1 98 ? -5.106 -7.249 1.430 1.00 94.19 98 LEU A CA 1
ATOM 762 C C . LEU A 1 98 ? -5.473 -7.709 2.842 1.00 94.19 98 LEU A C 1
ATOM 764 O O . LEU A 1 98 ? -6.656 -7.823 3.171 1.00 94.19 98 LEU A O 1
ATOM 768 N N . MET A 1 99 ? -4.479 -7.943 3.699 1.00 94.69 99 MET A N 1
ATOM 769 C CA . MET A 1 99 ? -4.729 -8.335 5.087 1.00 94.69 99 MET A CA 1
ATOM 770 C C . MET A 1 99 ? -5.471 -7.244 5.858 1.00 94.69 99 MET A C 1
ATOM 772 O O . MET A 1 99 ? -6.389 -7.544 6.622 1.00 94.69 99 MET A O 1
ATOM 776 N N . HIS A 1 100 ? -5.148 -5.976 5.613 1.00 95.44 100 HIS A N 1
ATOM 777 C CA . HIS A 1 100 ? -5.883 -4.854 6.184 1.00 95.44 100 HIS A CA 1
ATOM 778 C C . HIS A 1 100 ? -7.334 -4.779 5.683 1.00 95.44 100 HIS A C 1
ATOM 780 O O . HIS A 1 100 ? -8.223 -4.497 6.486 1.00 95.44 100 HIS A O 1
ATOM 786 N N . LEU A 1 101 ? -7.615 -5.085 4.409 1.00 95.12 101 LEU A N 1
ATOM 787 C CA . LEU A 1 101 ? -8.991 -5.179 3.892 1.00 95.12 101 LEU A CA 1
ATOM 788 C C . LEU A 1 101 ? -9.796 -6.264 4.611 1.00 95.12 101 LEU A C 1
ATOM 790 O O . LEU A 1 101 ? -10.915 -6.007 5.065 1.00 95.12 101 LEU A O 1
ATOM 794 N N . VAL A 1 102 ? -9.210 -7.452 4.777 1.00 95.25 102 VAL A N 1
ATOM 795 C CA . VAL A 1 102 ? -9.829 -8.547 5.538 1.00 95.25 102 VAL A CA 1
ATOM 796 C C . VAL A 1 102 ? -10.073 -8.116 6.984 1.00 95.25 102 VAL A C 1
ATOM 798 O O . VAL A 1 102 ? -11.171 -8.303 7.511 1.00 95.25 102 VAL A O 1
ATOM 801 N N . LEU A 1 103 ? -9.094 -7.470 7.620 1.00 94.94 103 LEU A N 1
ATOM 802 C CA . LEU A 1 103 ? -9.215 -6.992 8.994 1.00 94.94 103 LEU A CA 1
ATOM 803 C C . LEU A 1 103 ? -10.305 -5.918 9.145 1.00 94.94 103 LEU A C 1
ATOM 805 O O . LEU A 1 103 ? -11.065 -5.955 10.112 1.00 94.94 103 LEU A O 1
ATOM 809 N N . MET A 1 104 ? -10.444 -4.999 8.183 1.00 94.94 104 MET A N 1
ATOM 810 C CA . MET A 1 104 ? -11.533 -4.015 8.156 1.00 94.94 104 MET A CA 1
ATOM 811 C C . MET A 1 104 ? -12.904 -4.686 8.027 1.00 94.94 104 MET A C 1
ATOM 813 O O . MET A 1 104 ? -13.841 -4.296 8.732 1.00 94.94 104 MET A O 1
ATOM 817 N N . ALA A 1 105 ? -13.024 -5.706 7.174 1.00 94.94 105 ALA A N 1
ATOM 818 C CA . ALA A 1 105 ? -14.254 -6.478 7.029 1.00 94.94 105 ALA A CA 1
ATOM 819 C C . ALA A 1 105 ? -14.612 -7.198 8.339 1.00 94.94 105 ALA A C 1
ATOM 821 O O . ALA A 1 105 ? -15.729 -7.049 8.835 1.00 94.94 105 ALA A O 1
ATOM 822 N N . LEU A 1 106 ? -13.651 -7.888 8.961 1.00 93.94 106 LEU A N 1
ATOM 823 C CA . LEU A 1 106 ? -13.838 -8.557 10.253 1.00 93.94 106 LEU A CA 1
ATOM 824 C C . LEU A 1 106 ? -14.205 -7.574 11.368 1.00 93.94 106 LEU A C 1
ATOM 826 O O . LEU A 1 106 ? -15.100 -7.857 12.162 1.00 93.94 106 LEU A O 1
ATOM 830 N N . ASN A 1 107 ? -13.579 -6.395 11.401 1.00 94.00 107 ASN A N 1
ATOM 831 C CA . ASN A 1 107 ? -13.913 -5.337 12.351 1.00 94.00 107 ASN A CA 1
ATOM 832 C C . ASN A 1 107 ? -15.380 -4.900 12.215 1.00 94.00 107 ASN A C 1
ATOM 834 O O . ASN A 1 107 ? -16.084 -4.747 13.214 1.00 94.00 107 ASN A O 1
ATOM 838 N N . ARG A 1 108 ? -15.870 -4.722 10.980 1.00 93.12 108 ARG A N 1
ATOM 839 C CA . ARG A 1 108 ? -17.277 -4.370 10.726 1.00 93.12 108 ARG A CA 1
ATOM 840 C C . ARG A 1 108 ? -18.227 -5.505 11.099 1.00 93.12 108 ARG A C 1
ATOM 842 O O . ARG A 1 108 ? -19.238 -5.241 11.743 1.00 93.12 108 ARG A O 1
ATOM 849 N N . VAL A 1 109 ? -17.883 -6.748 10.771 1.00 94.12 109 VAL A N 1
ATOM 850 C CA . VAL A 1 109 ? -18.676 -7.932 11.132 1.00 94.12 109 VAL A CA 1
ATOM 851 C C . VAL A 1 109 ? -18.784 -8.084 12.650 1.00 94.12 109 VAL A C 1
ATOM 853 O O . VAL A 1 109 ? -19.886 -8.252 13.164 1.00 94.12 109 VAL A O 1
ATOM 856 N N . ALA A 1 110 ? -17.678 -7.962 13.385 1.00 92.31 110 ALA A N 1
ATOM 857 C CA . ALA A 1 110 ? -17.675 -8.067 14.843 1.00 92.31 110 ALA A CA 1
ATOM 858 C C . ALA A 1 110 ? -18.498 -6.955 15.510 1.00 92.31 110 ALA A C 1
ATOM 860 O O . ALA A 1 110 ? -19.204 -7.216 16.481 1.00 92.31 110 ALA A O 1
ATOM 861 N N . CYS A 1 111 ? -18.445 -5.736 14.966 1.00 90.88 111 CYS A N 1
ATOM 862 C CA . CYS A 1 111 ? -19.233 -4.607 15.457 1.00 90.88 111 CYS A CA 1
ATOM 863 C C . CYS A 1 111 ? -20.747 -4.844 15.305 1.00 90.88 111 CYS A C 1
ATOM 865 O O . CYS A 1 111 ? -21.512 -4.516 16.209 1.00 90.88 111 CYS A O 1
ATOM 867 N N . ILE A 1 112 ? -21.176 -5.449 14.191 1.00 93.62 112 ILE A N 1
ATOM 868 C CA . ILE A 1 112 ? -22.596 -5.700 13.896 1.00 93.62 112 ILE A CA 1
ATOM 869 C C . ILE A 1 112 ? -23.117 -6.943 14.630 1.00 93.62 112 ILE A C 1
ATOM 871 O O . ILE A 1 112 ? -24.189 -6.895 15.226 1.00 93.62 112 ILE A O 1
ATOM 875 N N . LEU A 1 113 ? -22.381 -8.058 14.583 1.00 94.94 113 LEU A N 1
ATOM 876 C CA . LEU A 1 113 ? -22.848 -9.346 15.109 1.00 94.94 113 LEU A CA 1
ATOM 877 C C . LEU A 1 113 ? -22.625 -9.503 16.617 1.00 94.94 113 LEU A C 1
ATOM 879 O O . LEU A 1 113 ? -23.410 -10.175 17.281 1.00 94.94 113 LEU A O 1
ATOM 883 N N . TYR A 1 114 ? -21.566 -8.899 17.166 1.00 92.50 114 TYR A N 1
ATOM 884 C CA . TYR A 1 114 ? -21.142 -9.117 18.552 1.00 92.50 114 TYR A CA 1
ATOM 885 C C . TYR A 1 114 ? -20.810 -7.800 19.278 1.00 92.50 114 TYR A C 1
ATOM 887 O O . TYR A 1 114 ? -19.698 -7.643 19.793 1.00 92.50 114 TYR A O 1
ATOM 895 N N . PRO A 1 115 ? -21.760 -6.850 19.391 1.00 89.81 115 PRO A N 1
ATOM 896 C CA . PRO A 1 115 ? -21.501 -5.529 19.970 1.00 89.81 115 PRO A CA 1
ATOM 897 C C . PRO A 1 115 ? -21.000 -5.593 21.423 1.00 89.81 115 PRO A C 1
ATOM 899 O O . PRO A 1 115 ? -20.137 -4.811 21.813 1.00 89.81 115 PRO A O 1
ATOM 902 N N . THR A 1 116 ? -21.477 -6.558 22.217 1.00 90.38 116 THR A N 1
ATOM 903 C CA . THR A 1 116 ? -21.072 -6.740 23.623 1.00 90.38 116 THR A CA 1
ATOM 904 C C . THR A 1 116 ? -19.617 -7.194 23.770 1.00 90.38 116 THR A C 1
ATOM 906 O O . THR A 1 116 ? -18.958 -6.823 24.736 1.00 90.38 116 THR A O 1
ATOM 909 N N . TYR A 1 117 ? -19.104 -7.969 22.810 1.00 89.75 117 TYR A N 1
ATOM 910 C CA . TYR A 1 117 ? -17.733 -8.494 22.820 1.00 89.75 117 TYR A CA 1
ATOM 911 C C . TYR A 1 117 ? -16.768 -7.664 21.963 1.00 89.75 117 TYR A C 1
ATOM 913 O O . TYR A 1 117 ? -15.555 -7.873 22.020 1.00 89.75 117 TYR A O 1
ATOM 921 N N . TYR A 1 118 ? -17.279 -6.708 21.183 1.00 89.38 118 TYR A N 1
ATOM 922 C CA . TYR A 1 118 ? -16.487 -5.894 20.263 1.00 89.38 118 TYR A CA 1
ATOM 923 C C . TYR A 1 118 ? -15.332 -5.172 20.965 1.00 89.38 118 TYR A C 1
ATOM 925 O O . TYR A 1 118 ? -14.202 -5.217 20.485 1.00 89.38 118 TYR A O 1
ATOM 933 N N . SER A 1 119 ? -15.584 -4.562 22.126 1.00 85.88 119 SER A N 1
ATOM 934 C CA . SER A 1 119 ? -14.561 -3.837 22.894 1.00 85.88 119 SER A CA 1
ATOM 935 C C . SER A 1 119 ? -13.455 -4.748 23.442 1.00 85.88 119 SER A C 1
ATOM 937 O O . SER A 1 119 ? -12.328 -4.292 23.637 1.00 85.88 119 SER A O 1
ATOM 939 N N . THR A 1 120 ? -13.753 -6.033 23.657 1.00 87.06 120 THR A N 1
ATOM 940 C CA . THR A 1 120 ? -12.779 -7.048 24.074 1.00 87.06 120 THR A CA 1
ATOM 941 C C . THR A 1 120 ? -11.953 -7.547 22.891 1.00 87.06 120 THR A C 1
ATOM 943 O O . THR A 1 120 ? -10.738 -7.675 23.014 1.00 87.06 120 THR A O 1
ATOM 946 N N . ILE A 1 121 ? -12.585 -7.800 21.741 1.00 86.00 121 ILE A N 1
ATOM 947 C CA . ILE A 1 121 ? -11.905 -8.292 20.533 1.00 86.00 121 ILE A CA 1
ATOM 948 C C . ILE A 1 121 ? -11.043 -7.175 19.927 1.00 86.00 121 ILE A C 1
ATOM 950 O O . ILE A 1 121 ? -9.825 -7.318 19.819 1.00 86.00 121 ILE A O 1
ATOM 954 N N . PHE A 1 122 ? -11.654 -6.032 19.613 1.00 88.81 122 PHE A N 1
ATOM 955 C CA . PHE A 1 122 ? -11.025 -4.865 18.991 1.00 88.81 122 PHE A CA 1
ATOM 956 C C . PHE A 1 122 ? -10.716 -3.777 20.024 1.00 88.81 122 PHE A C 1
ATOM 958 O O . PHE A 1 122 ? -11.171 -2.635 19.925 1.00 88.81 122 PHE A O 1
ATOM 965 N N . SER A 1 123 ? -9.906 -4.133 21.024 1.00 89.50 123 SER A N 1
ATOM 966 C CA . SER A 1 123 ? -9.290 -3.168 21.940 1.00 89.50 123 SER A CA 1
ATOM 967 C C . SER A 1 123 ? -8.109 -2.450 21.268 1.00 89.50 123 SER A C 1
ATOM 969 O O . SER A 1 123 ? -7.598 -2.903 20.240 1.00 89.50 123 SER A O 1
ATOM 971 N N . LYS A 1 124 ? -7.630 -1.333 21.836 1.00 86.75 124 LYS A N 1
ATOM 972 C CA . LYS A 1 124 ? -6.476 -0.591 21.283 1.00 86.75 124 LYS A CA 1
ATOM 973 C C . LYS A 1 124 ? -5.229 -1.473 21.168 1.00 86.75 124 LYS A C 1
ATOM 975 O O . LYS A 1 124 ? -4.602 -1.513 20.115 1.00 86.75 124 LYS A O 1
ATOM 980 N N . THR A 1 125 ? -4.916 -2.220 22.226 1.00 88.88 125 THR A N 1
ATOM 981 C CA . THR A 1 125 ? -3.754 -3.118 22.269 1.00 88.88 125 THR A CA 1
ATOM 982 C C . THR A 1 125 ? -3.897 -4.271 21.282 1.00 88.88 125 THR A C 1
ATOM 984 O O . THR A 1 125 ? -2.965 -4.547 20.530 1.00 88.88 125 THR A O 1
ATOM 987 N N . ASN A 1 126 ? -5.078 -4.897 21.220 1.00 91.44 126 ASN A N 1
ATOM 988 C CA . ASN A 1 126 ? -5.321 -5.995 20.286 1.00 91.44 126 ASN A CA 1
ATOM 989 C C . ASN A 1 126 ? -5.242 -5.518 18.840 1.00 91.44 126 ASN A C 1
ATOM 991 O O . ASN A 1 126 ? -4.646 -6.192 18.014 1.00 91.44 126 ASN A O 1
ATOM 995 N N . THR A 1 127 ? -5.786 -4.336 18.544 1.00 91.62 127 THR A N 1
ATOM 996 C CA . THR A 1 127 ? -5.727 -3.750 17.200 1.00 91.62 127 THR A CA 1
ATOM 997 C C . THR A 1 127 ? -4.282 -3.508 16.781 1.00 91.62 127 THR A C 1
ATOM 999 O O . THR A 1 127 ? -3.901 -3.917 15.694 1.00 91.62 127 THR A O 1
ATOM 1002 N N . ILE A 1 128 ? -3.448 -2.927 17.650 1.00 91.38 128 ILE A N 1
ATOM 1003 C CA . ILE A 1 128 ? -2.016 -2.745 17.360 1.00 91.38 128 ILE A CA 1
ATOM 1004 C C . ILE A 1 128 ? -1.332 -4.099 17.123 1.00 91.38 128 ILE A C 1
ATOM 1006 O O . ILE A 1 128 ? -0.581 -4.235 16.163 1.00 91.38 128 ILE A O 1
ATOM 1010 N N . CYS A 1 129 ? -1.619 -5.110 17.947 1.00 93.75 129 CYS A N 1
ATOM 1011 C CA . CYS A 1 129 ? -1.067 -6.455 17.776 1.00 93.75 129 CYS A CA 1
ATOM 1012 C C . CYS A 1 129 ? -1.488 -7.091 16.437 1.00 93.75 129 CYS A C 1
ATOM 1014 O O . CYS A 1 129 ? -0.646 -7.625 15.720 1.00 93.75 129 CYS A O 1
ATOM 1016 N N . LEU A 1 130 ? -2.764 -6.968 16.059 1.00 93.88 130 LEU A N 1
ATOM 1017 C CA . LEU A 1 130 ? -3.286 -7.448 14.776 1.00 93.88 130 LEU A CA 1
ATOM 1018 C C . LEU A 1 130 ? -2.635 -6.725 13.594 1.00 93.88 130 LEU A C 1
ATOM 1020 O O . LEU A 1 130 ? -2.271 -7.377 12.623 1.00 93.88 130 LEU A O 1
ATOM 1024 N N . LEU A 1 131 ? -2.426 -5.409 13.689 1.00 94.62 131 LEU A N 1
ATOM 1025 C CA . LEU A 1 131 ? -1.718 -4.649 12.657 1.00 94.62 131 LEU A CA 1
ATOM 1026 C C . LEU A 1 131 ? -0.263 -5.106 12.521 1.00 94.62 131 LEU A C 1
ATOM 1028 O O . LEU A 1 131 ? 0.187 -5.370 11.411 1.00 94.62 131 LEU A O 1
ATOM 1032 N N . LEU A 1 132 ? 0.465 -5.264 13.631 1.00 93.94 132 LEU A N 1
ATOM 1033 C CA . LEU A 1 132 ? 1.835 -5.792 13.606 1.00 93.94 132 LEU A CA 1
ATOM 1034 C C . LEU A 1 132 ? 1.889 -7.194 12.987 1.00 93.94 132 LEU A C 1
ATOM 1036 O O . LEU A 1 132 ? 2.789 -7.488 12.204 1.00 93.94 132 LEU A O 1
ATOM 1040 N N . LEU A 1 133 ? 0.899 -8.034 13.285 1.00 94.38 133 LEU A N 1
ATOM 1041 C CA . LEU A 1 133 ? 0.751 -9.347 12.672 1.00 94.38 133 LEU A CA 1
ATOM 1042 C C . LEU A 1 133 ? 0.490 -9.245 11.160 1.00 94.38 133 LEU A C 1
ATOM 1044 O O . LEU A 1 133 ? 1.086 -10.013 10.411 1.00 94.38 133 LEU A O 1
ATOM 1048 N N . CYS A 1 134 ? -0.313 -8.289 10.683 1.00 93.88 134 CYS A N 1
ATOM 1049 C CA . CYS A 1 134 ? -0.486 -8.034 9.247 1.00 93.88 134 CYS A CA 1
ATOM 1050 C C . CYS A 1 134 ? 0.836 -7.627 8.574 1.00 93.88 134 CYS A C 1
ATOM 1052 O O . CYS A 1 134 ? 1.178 -8.184 7.531 1.00 93.88 134 CYS A O 1
ATOM 1054 N N . TYR A 1 135 ? 1.609 -6.724 9.190 1.00 93.12 135 TYR A N 1
ATOM 1055 C CA . TYR A 1 135 ? 2.933 -6.325 8.689 1.00 93.12 135 TYR A CA 1
ATOM 1056 C C . TYR A 1 135 ? 3.959 -7.455 8.708 1.00 93.12 135 TYR A C 1
ATOM 1058 O O . TYR A 1 135 ? 4.896 -7.425 7.918 1.00 93.12 135 TYR A O 1
ATOM 1066 N N . PHE A 1 136 ? 3.804 -8.441 9.589 1.00 92.56 136 PHE A N 1
ATOM 1067 C CA . PHE A 1 136 ? 4.679 -9.608 9.634 1.00 92.56 136 PHE A CA 1
ATOM 1068 C C . PHE A 1 136 ? 4.267 -10.677 8.613 1.00 92.56 136 PHE A C 1
ATOM 1070 O O . PHE A 1 136 ? 5.107 -11.199 7.885 1.00 92.56 136 PHE A O 1
ATOM 1077 N N . LEU A 1 137 ? 2.970 -10.985 8.521 1.00 91.31 137 LEU A N 1
ATOM 1078 C CA . LEU A 1 137 ? 2.450 -12.008 7.614 1.00 91.31 137 LEU A CA 1
ATOM 1079 C C . LEU A 1 137 ? 2.508 -11.595 6.144 1.00 91.31 137 LEU A C 1
ATOM 1081 O O . LEU A 1 137 ? 2.733 -12.457 5.301 1.00 91.31 137 LEU A O 1
ATOM 1085 N N . GLY A 1 138 ? 2.318 -10.313 5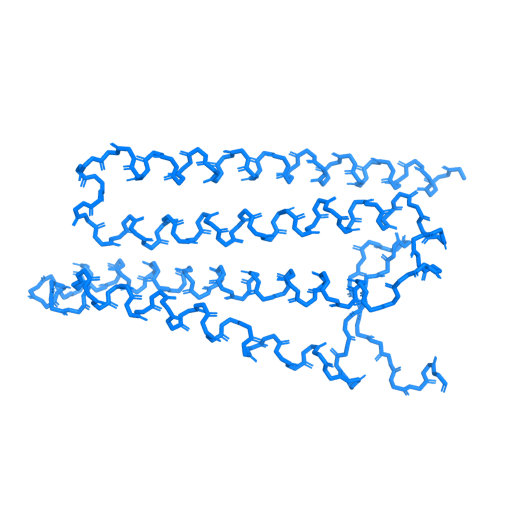.825 1.00 88.00 138 GLY A N 1
ATOM 1086 C CA . GLY A 1 138 ? 2.345 -9.831 4.443 1.00 88.00 138 GLY A CA 1
ATOM 1087 C C . GLY A 1 138 ? 3.653 -10.179 3.720 1.00 88.00 138 GLY A C 1
ATOM 1088 O O . GLY A 1 138 ? 3.605 -10.922 2.743 1.00 88.00 138 GLY A O 1
ATOM 1089 N N . PRO A 1 139 ? 4.823 -9.761 4.238 1.00 85.38 139 PRO A N 1
ATOM 1090 C CA . PRO A 1 139 ? 6.117 -10.140 3.679 1.00 85.38 139 PRO A CA 1
ATOM 1091 C C . PRO A 1 139 ? 6.334 -11.654 3.646 1.00 85.38 139 PRO A C 1
ATOM 1093 O O . PRO A 1 139 ? 6.874 -12.156 2.669 1.00 85.38 139 PRO A O 1
ATOM 1096 N N . ILE A 1 140 ? 5.876 -12.399 4.663 1.00 88.00 140 ILE A N 1
ATOM 1097 C CA . ILE A 1 140 ? 5.998 -13.868 4.697 1.00 88.00 140 ILE A CA 1
ATOM 1098 C C . ILE A 1 140 ? 5.251 -14.521 3.535 1.00 88.00 140 ILE A C 1
ATOM 1100 O O . ILE A 1 140 ? 5.774 -15.436 2.902 1.00 88.00 140 ILE A O 1
ATOM 1104 N N . LEU A 1 141 ? 4.048 -14.041 3.224 1.00 84.12 141 LEU A N 1
ATOM 1105 C CA . LEU A 1 141 ? 3.271 -14.521 2.083 1.00 84.12 141 LEU A CA 1
ATOM 1106 C C . LEU A 1 141 ? 3.882 -14.128 0.738 1.00 84.12 141 LEU A C 1
ATOM 1108 O O . LEU A 1 141 ? 3.600 -14.782 -0.263 1.00 84.12 141 LEU A O 1
ATOM 1112 N N . SER A 1 142 ? 4.735 -13.107 0.717 1.00 79.69 142 SER A N 1
ATOM 1113 C CA . SER A 1 142 ? 5.534 -12.714 -0.444 1.00 79.69 142 SER A CA 1
ATOM 1114 C C . SER A 1 142 ? 6.897 -13.420 -0.506 1.00 79.69 142 SER A C 1
ATOM 1116 O O . SER A 1 142 ? 7.601 -13.285 -1.497 1.00 79.69 142 SER A O 1
ATOM 1118 N N . ILE A 1 143 ? 7.285 -14.237 0.483 1.00 78.81 143 ILE A N 1
ATOM 1119 C CA . ILE A 1 143 ? 8.532 -15.023 0.409 1.00 78.81 143 ILE A CA 1
ATOM 1120 C C . ILE A 1 143 ? 8.541 -16.011 -0.770 1.00 78.81 143 ILE A C 1
ATOM 1122 O O . ILE A 1 143 ? 9.585 -16.134 -1.405 1.00 78.81 143 ILE A O 1
ATOM 1126 N N . PRO A 1 144 ? 7.443 -16.709 -1.126 1.00 74.56 144 PRO A N 1
ATOM 1127 C CA . PRO A 1 144 ? 7.427 -17.588 -2.291 1.00 74.56 144 PRO A CA 1
ATOM 1128 C C . PRO A 1 144 ? 7.901 -16.908 -3.581 1.00 74.56 144 PRO A C 1
ATOM 1130 O O . PRO A 1 144 ? 8.609 -17.538 -4.359 1.00 74.56 144 PRO A O 1
ATOM 1133 N N . THR A 1 145 ? 7.593 -15.620 -3.776 1.00 68.25 145 THR A N 1
ATOM 1134 C CA . THR A 1 145 ? 8.026 -14.861 -4.964 1.00 68.25 145 THR A CA 1
ATOM 1135 C C . THR A 1 145 ? 9.521 -14.523 -4.956 1.00 68.25 145 THR A C 1
ATOM 1137 O O . THR A 1 145 ? 10.040 -14.052 -5.962 1.00 68.25 145 THR A O 1
ATOM 1140 N N . LEU A 1 146 ? 10.225 -14.770 -3.843 1.00 67.25 146 LEU A N 1
ATOM 1141 C CA . LEU A 1 146 ? 11.679 -14.628 -3.727 1.00 67.25 146 LEU A CA 1
ATOM 1142 C C . LEU A 1 146 ? 12.440 -15.875 -4.205 1.00 67.25 146 LEU A C 1
ATOM 1144 O O . LEU A 1 146 ? 13.654 -15.803 -4.395 1.00 67.25 146 LEU A O 1
ATOM 1148 N N . PHE A 1 147 ? 11.775 -17.026 -4.360 1.00 71.44 147 PHE A N 1
ATOM 1149 C CA . PHE A 1 147 ? 12.450 -18.249 -4.791 1.00 71.44 147 PHE A CA 1
ATOM 1150 C C . PHE A 1 147 ? 12.597 -18.308 -6.320 1.00 71.44 147 PHE A C 1
ATOM 1152 O O . PHE A 1 147 ? 11.661 -17.945 -7.033 1.00 71.44 147 PHE A O 1
ATOM 1159 N N . PRO A 1 148 ? 13.715 -18.855 -6.843 1.00 66.19 148 PRO A N 1
ATOM 1160 C CA . PRO A 1 148 ? 13.979 -18.924 -8.285 1.00 66.19 148 PRO A CA 1
ATOM 1161 C C . PRO A 1 148 ? 12.902 -19.655 -9.098 1.00 66.19 148 PRO A C 1
ATOM 1163 O O . PRO A 1 148 ? 12.735 -19.384 -10.278 1.00 66.19 148 PRO A O 1
ATOM 1166 N N . CYS A 1 149 ? 12.164 -20.581 -8.477 1.00 64.94 149 CYS A N 1
ATOM 1167 C CA . CYS A 1 149 ? 11.085 -21.335 -9.119 1.00 64.94 149 CYS A CA 1
ATOM 1168 C C . CYS A 1 149 ? 9.781 -20.547 -9.311 1.00 64.94 149 CYS A C 1
ATOM 1170 O O . CYS A 1 149 ? 8.926 -20.986 -10.072 1.00 64.94 149 CYS A O 1
ATOM 1172 N N . CYS A 1 150 ? 9.609 -19.426 -8.610 1.00 67.00 150 CYS A N 1
ATOM 1173 C CA . CYS A 1 150 ? 8.371 -18.647 -8.585 1.00 67.00 150 CYS A CA 1
ATOM 1174 C C . CYS A 1 150 ? 8.640 -17.148 -8.769 1.00 67.00 150 CYS A C 1
ATOM 1176 O O . CYS A 1 150 ? 7.830 -16.322 -8.338 1.00 67.00 150 CYS A O 1
ATOM 1178 N N . TYR A 1 151 ? 9.786 -16.787 -9.355 1.00 70.50 151 TYR A N 1
ATOM 1179 C CA . TYR A 1 151 ? 10.140 -15.386 -9.504 1.00 70.50 151 TYR A CA 1
ATOM 1180 C C . TYR A 1 151 ? 9.244 -14.723 -10.549 1.00 70.50 151 TYR A C 1
ATOM 1182 O O . TYR A 1 151 ? 8.955 -15.279 -11.612 1.00 70.50 151 TYR A O 1
ATOM 1190 N N . ILE A 1 152 ? 8.765 -13.541 -10.186 1.00 70.38 152 ILE A N 1
ATOM 1191 C CA . ILE A 1 152 ? 7.918 -12.718 -11.035 1.00 70.38 152 ILE A CA 1
ATOM 1192 C C . ILE A 1 152 ? 8.825 -11.661 -11.653 1.00 70.38 152 ILE A C 1
ATOM 1194 O O . ILE A 1 152 ? 9.594 -11.021 -10.938 1.00 70.38 152 ILE A O 1
ATOM 1198 N N . LEU A 1 153 ? 8.735 -11.475 -12.966 1.00 72.19 153 LEU A N 1
ATOM 1199 C CA . LEU A 1 153 ? 9.285 -10.308 -13.646 1.00 72.19 153 LEU A CA 1
ATOM 1200 C C . LEU A 1 153 ? 8.186 -9.426 -14.177 1.00 72.19 153 LEU A C 1
ATOM 1202 O O . LEU A 1 153 ? 7.086 -9.883 -14.477 1.00 72.19 153 LEU A O 1
ATOM 1206 N N . LEU A 1 154 ? 8.536 -8.159 -14.348 1.00 70.75 154 LEU A N 1
ATOM 1207 C CA . LEU A 1 154 ? 7.772 -7.243 -15.167 1.00 70.75 154 LEU A CA 1
ATOM 1208 C C . LEU A 1 154 ? 8.288 -7.325 -16.607 1.00 70.75 154 LEU A C 1
ATOM 1210 O O . LEU A 1 154 ? 9.477 -7.134 -16.857 1.00 70.75 154 LEU A O 1
ATOM 1214 N N . ASP A 1 155 ? 7.397 -7.595 -17.556 1.00 74.62 155 ASP A N 1
ATOM 1215 C CA . ASP A 1 155 ? 7.670 -7.374 -18.971 1.00 74.62 155 ASP A CA 1
ATOM 1216 C C . ASP A 1 155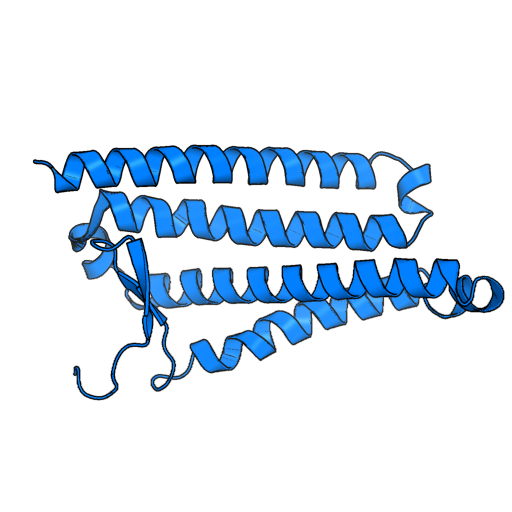 ? 7.366 -5.910 -19.300 1.00 74.62 155 ASP A C 1
ATOM 1218 O O . ASP A 1 155 ? 6.211 -5.478 -19.256 1.00 74.62 155 ASP A O 1
ATOM 1222 N N . SER A 1 156 ? 8.404 -5.134 -19.615 1.00 74.25 156 SER A N 1
ATOM 1223 C CA . SER A 1 156 ? 8.245 -3.717 -19.947 1.00 74.25 156 SER A CA 1
ATOM 1224 C C . SER A 1 156 ? 7.552 -3.500 -21.292 1.00 74.25 156 SER A C 1
ATOM 1226 O O . SER A 1 156 ? 6.905 -2.473 -21.461 1.00 74.25 156 SER A O 1
ATOM 1228 N N . TYR A 1 157 ? 7.638 -4.449 -22.228 1.00 75.12 157 TYR A N 1
ATOM 1229 C CA . TYR A 1 157 ? 7.050 -4.319 -23.564 1.00 75.12 157 TYR A CA 1
ATOM 1230 C C . TYR A 1 157 ? 5.565 -4.677 -23.587 1.00 75.12 157 TYR A C 1
ATOM 1232 O O . TYR A 1 157 ? 4.802 -4.092 -24.357 1.00 75.12 157 TYR A O 1
ATOM 1240 N N . ASN A 1 158 ? 5.155 -5.624 -22.739 1.00 76.31 158 ASN A N 1
ATOM 1241 C CA . ASN A 1 158 ? 3.765 -6.076 -22.638 1.00 76.31 158 ASN A CA 1
ATOM 1242 C C . ASN A 1 158 ? 3.009 -5.484 -21.437 1.00 76.31 158 ASN A C 1
ATOM 1244 O O . ASN A 1 158 ? 1.807 -5.706 -21.316 1.00 76.31 158 ASN A O 1
ATOM 1248 N N . TYR A 1 159 ? 3.683 -4.732 -20.559 1.00 78.56 159 TYR A N 1
ATOM 1249 C CA . TYR A 1 159 ? 3.129 -4.133 -19.333 1.00 78.56 159 TYR A CA 1
ATOM 1250 C C . TYR A 1 159 ? 2.489 -5.148 -18.368 1.00 78.56 159 TYR A C 1
ATOM 1252 O O . TYR A 1 159 ? 1.588 -4.811 -17.596 1.00 78.56 159 TYR A O 1
ATOM 1260 N N . VAL A 1 160 ? 2.934 -6.404 -18.421 1.00 77.75 160 VAL A N 1
ATOM 1261 C CA . VAL A 1 160 ? 2.365 -7.528 -17.668 1.00 77.75 160 VAL A CA 1
ATOM 1262 C C . VAL A 1 160 ? 3.454 -8.181 -16.829 1.00 77.75 160 VAL A C 1
ATOM 1264 O O . VAL A 1 160 ? 4.605 -8.293 -17.252 1.00 77.75 160 VAL A O 1
ATOM 1267 N N . SER A 1 161 ? 3.089 -8.619 -15.626 1.00 72.62 161 SER A N 1
ATOM 1268 C CA . SER A 1 161 ? 3.946 -9.473 -14.818 1.00 72.62 161 SER A CA 1
ATOM 1269 C C . SER A 1 161 ? 3.814 -10.936 -15.244 1.00 72.62 161 SER A C 1
ATOM 1271 O O . SER A 1 161 ? 2.707 -11.443 -15.428 1.00 72.62 161 SER A O 1
ATOM 1273 N N . TYR A 1 162 ? 4.940 -11.628 -15.388 1.00 70.00 162 TYR A N 1
ATOM 1274 C CA . TYR A 1 162 ? 4.976 -13.041 -15.757 1.00 70.00 162 TYR A CA 1
ATOM 1275 C C . TYR A 1 162 ? 5.866 -13.832 -14.801 1.00 70.00 162 TYR A C 1
ATOM 1277 O O . TYR A 1 162 ? 6.835 -13.310 -14.249 1.00 70.00 162 TYR A O 1
ATOM 1285 N N . TYR A 1 163 ? 5.510 -15.100 -14.599 1.00 70.12 163 TYR A N 1
ATOM 1286 C CA . TYR A 1 163 ? 6.405 -16.063 -13.971 1.00 70.12 163 TYR A CA 1
ATOM 1287 C C . TYR A 1 163 ? 7.422 -16.493 -15.002 1.00 70.12 163 TYR A C 1
ATOM 1289 O O . TYR A 1 163 ? 7.060 -16.815 -16.135 1.00 70.12 163 TYR A O 1
ATOM 1297 N N . VAL A 1 164 ? 8.684 -16.500 -14.618 1.00 65.12 164 VAL A N 1
ATOM 1298 C CA . VAL A 1 164 ? 9.718 -16.929 -15.547 1.00 65.12 164 VAL A CA 1
ATOM 1299 C C . VAL A 1 164 ? 9.864 -18.432 -15.486 1.00 65.12 164 VAL A C 1
ATOM 1301 O O . VAL A 1 164 ? 9.933 -19.029 -14.411 1.00 65.12 164 VAL A O 1
ATOM 1304 N N . ASP A 1 165 ? 9.914 -19.025 -16.670 1.00 59.69 165 ASP A N 1
ATOM 1305 C CA . ASP A 1 165 ? 10.094 -20.454 -16.824 1.00 59.69 165 ASP A CA 1
ATOM 1306 C C . ASP A 1 165 ? 11.491 -20.877 -16.358 1.00 59.69 165 ASP A C 1
ATOM 1308 O O . ASP A 1 165 ? 12.498 -20.239 -16.671 1.00 59.69 165 ASP A O 1
ATOM 1312 N N . GLN A 1 166 ? 11.567 -21.993 -15.632 1.00 53.53 166 GLN A N 1
ATOM 1313 C CA . GLN A 1 166 ? 12.830 -22.507 -15.094 1.00 53.53 166 GLN A CA 1
ATOM 1314 C C . GLN A 1 166 ? 13.843 -22.919 -16.175 1.00 53.53 166 GLN A C 1
ATOM 1316 O O . GLN A 1 166 ? 14.979 -23.206 -15.820 1.00 53.53 166 GLN A O 1
ATOM 1321 N N . GLU A 1 167 ? 13.473 -22.942 -17.458 1.00 52.31 167 GLU A N 1
ATOM 1322 C CA . GLU A 1 167 ? 14.348 -23.362 -18.563 1.00 52.31 167 GLU A CA 1
ATOM 1323 C C . GLU A 1 167 ? 14.942 -22.200 -19.386 1.00 52.31 167 GLU A C 1
ATOM 1325 O O . GLU A 1 167 ? 15.592 -22.439 -20.400 1.00 52.31 167 GLU A O 1
ATOM 1330 N N . SER A 1 168 ? 14.749 -20.935 -18.989 1.00 49.59 168 SER A N 1
ATOM 1331 C CA . SER A 1 168 ? 15.221 -19.775 -19.769 1.00 49.59 168 SER A CA 1
ATOM 1332 C C . SER A 1 168 ? 16.625 -19.251 -19.400 1.00 49.59 168 SER A C 1
ATOM 1334 O O . SER A 1 168 ? 16.909 -18.078 -19.654 1.00 49.59 168 SER A O 1
ATOM 1336 N N . TRP A 1 169 ? 17.483 -20.069 -18.781 1.00 45.72 169 TRP A N 1
ATOM 1337 C CA . TRP A 1 169 ? 18.864 -19.730 -18.395 1.00 45.72 169 TRP A CA 1
ATOM 1338 C C . TRP A 1 169 ? 19.850 -20.827 -18.797 1.00 45.72 169 TRP A C 1
ATOM 1340 O O . TRP A 1 169 ? 19.566 -22.016 -18.536 1.00 45.72 169 TRP A O 1
#

Radius of gyration: 19.24 Å; chains: 1; bounding box: 45×38×57 Å

Foldseek 3Di:
DVLLVVLCVVLVVLLVVLVCLLVVLVVLLCVCVVDPVNVVDLLSVLVNLLSVLSNQLSVLCNVAVSCCLNVVPVNVVPDPPSQQVSVLSNQLSVQLNVLSVVVSVVLVVCCVPPVPCSCVCRPPVNSVVSSVVSNVVSSVVSVQCVDLQAPWHQDSSVRDIDGDDPPPD

pLDDT: mean 84.56, std 11.93, range [45.72, 96.62]

Sequence (169 aa):
MEQHTMDIIVAGTWFAILIYAVIANILLAILIVSSTETRTLTSYWIVGSFSLSEVGMAMTALCHVIPFILLHESFSKNESTSDFLMLSGYHSFWAISLMHLVLMALNRVACILYPTYYSTIFSKTNTICLLLLCYFLGPILSIPTLFPCCYILLDSYNYVSYYVDQESW

Organism: Cylicostephanus goldi (NCBI:txid71465)